Protein AF-A0A031IBD4-F1 (afdb_monomer_lite)

Secondary structure (DSSP, 8-state):
----TTS-TTPPP--TT--SS-SSS-GGG-SS--TT-SSS-TTT-TT--SS-SSS-TTT-S---TT-SSS-GGG-SS--SS-SSS-TTT-S---TT-SSS---

Structure (mmCIF, N/CA/C/O backbone):
data_AF-A0A031IBD4-F1
#
_entry.id   AF-A0A031IBD4-F1
#
loop_
_atom_site.group_PDB
_atom_site.id
_atom_site.type_symbol
_atom_site.label_atom_id
_atom_site.label_alt_id
_atom_site.label_comp_id
_atom_site.label_asym_id
_atom_site.label_entity_id
_atom_site.label_seq_id
_atom_site.pdbx_PDB_ins_code
_atom_site.Cartn_x
_atom_site.Cartn_y
_atom_site.Cartn_z
_atom_site.occupancy
_atom_site.B_iso_or_equiv
_atom_site.auth_seq_id
_atom_site.auth_comp_id
_atom_site.auth_asym_id
_atom_site.auth_atom_id
_atom_site.pdbx_PDB_model_num
ATOM 1 N N . MET A 1 1 ? 0.811 -16.750 -4.406 1.00 46.72 1 MET A N 1
ATOM 2 C CA . MET A 1 1 ? 0.746 -16.062 -3.103 1.00 46.72 1 MET A CA 1
ATOM 3 C C . MET A 1 1 ? 0.437 -14.636 -3.468 1.00 46.72 1 MET A C 1
ATOM 5 O O . MET A 1 1 ? 1.194 -14.100 -4.265 1.00 46.72 1 MET A O 1
ATOM 9 N N . PHE A 1 2 ? -0.713 -14.128 -3.033 1.00 51.50 2 PHE A N 1
ATOM 10 C CA . PHE A 1 2 ? -1.081 -12.730 -3.228 1.00 51.50 2 PHE A CA 1
ATOM 11 C C . PHE A 1 2 ? 0.077 -11.859 -2.725 1.00 51.50 2 PHE A C 1
ATOM 13 O O . PHE A 1 2 ? 0.598 -12.113 -1.633 1.00 51.50 2 PHE A O 1
ATOM 20 N N . LYS A 1 3 ? 0.572 -10.969 -3.583 1.00 56.03 3 LYS A N 1
ATOM 21 C CA . LYS A 1 3 ? 1.522 -9.935 -3.194 1.00 56.03 3 LYS A CA 1
ATOM 22 C C . LYS A 1 3 ? 0.641 -8.743 -2.872 1.00 56.03 3 LYS A C 1
ATOM 24 O O . LYS A 1 3 ? 0.170 -8.106 -3.795 1.00 56.03 3 LYS A O 1
ATOM 29 N N . ASP A 1 4 ? 0.363 -8.546 -1.594 1.00 64.19 4 ASP A N 1
ATOM 30 C CA . ASP A 1 4 ? -0.333 -7.356 -1.124 1.00 64.19 4 ASP A CA 1
ATOM 31 C C . ASP A 1 4 ? 0.666 -6.190 -1.218 1.00 64.19 4 ASP A C 1
ATOM 33 O O . ASP A 1 4 ? 1.657 -6.199 -0.485 1.00 64.19 4 ASP A O 1
ATOM 37 N N . PRO A 1 5 ? 0.521 -5.238 -2.148 1.00 58.62 5 PRO A N 1
ATOM 38 C CA . PRO A 1 5 ? 1.482 -4.151 -2.288 1.00 58.62 5 PRO A CA 1
ATOM 39 C C . PRO A 1 5 ? 1.335 -3.126 -1.161 1.00 58.62 5 PRO A C 1
ATOM 41 O O . PRO A 1 5 ? 2.298 -2.446 -0.826 1.00 58.62 5 PRO A O 1
ATOM 44 N N . LEU A 1 6 ? 0.166 -3.086 -0.512 1.00 62.53 6 LEU A N 1
ATOM 45 C CA . LEU A 1 6 ? -0.095 -2.278 0.679 1.00 62.53 6 LEU A CA 1
ATOM 46 C C . LEU A 1 6 ? 0.510 -2.921 1.936 1.00 62.53 6 LEU A C 1
ATOM 48 O O . LEU A 1 6 ? 0.613 -2.286 2.984 1.00 62.53 6 LEU A O 1
ATOM 52 N N . ARG A 1 7 ? 0.940 -4.190 1.848 1.00 70.00 7 ARG A N 1
ATOM 53 C CA . ARG A 1 7 ? 1.608 -4.925 2.928 1.00 70.00 7 ARG A CA 1
ATOM 54 C C . ARG A 1 7 ? 2.805 -5.704 2.390 1.00 70.00 7 ARG A C 1
ATOM 56 O O . ARG A 1 7 ? 2.660 -6.877 2.024 1.00 70.00 7 ARG A O 1
ATOM 63 N N . PRO A 1 8 ? 4.014 -5.110 2.407 1.00 54.56 8 PRO A N 1
ATOM 64 C CA . PRO A 1 8 ? 5.215 -5.726 1.860 1.00 54.56 8 PRO A CA 1
ATOM 65 C C . PRO A 1 8 ? 5.362 -7.186 2.290 1.00 54.56 8 PRO A C 1
ATOM 67 O O . PRO A 1 8 ? 5.133 -7.543 3.447 1.00 54.56 8 PRO A O 1
ATOM 70 N N . LEU A 1 9 ? 5.767 -8.052 1.361 1.00 45.53 9 LEU A N 1
ATOM 71 C CA . LEU A 1 9 ? 5.852 -9.494 1.586 1.00 45.53 9 LEU A CA 1
ATOM 72 C C . LEU A 1 9 ? 6.659 -9.828 2.864 1.00 45.53 9 LEU A C 1
ATOM 74 O O . LEU A 1 9 ? 7.884 -9.716 2.887 1.00 45.53 9 LEU A O 1
ATOM 78 N N . GLY A 1 10 ? 5.974 -10.295 3.914 1.00 51.72 10 GLY A N 1
ATOM 79 C CA . GLY A 1 10 ? 6.582 -10.639 5.208 1.00 51.72 10 GLY A CA 1
ATOM 80 C C . GLY A 1 10 ? 6.393 -9.603 6.324 1.00 51.72 10 GLY A C 1
ATOM 81 O O . GLY A 1 10 ? 6.818 -9.866 7.451 1.00 51.72 10 GLY A O 1
ATOM 82 N N . ALA A 1 11 ? 5.732 -8.477 6.046 1.00 63.12 11 ALA A N 1
ATOM 83 C CA . ALA A 1 11 ? 5.230 -7.562 7.059 1.00 63.12 11 ALA A CA 1
ATOM 84 C C . ALA A 1 11 ? 4.184 -8.267 7.941 1.00 63.12 11 ALA A C 1
ATOM 86 O O . ALA A 1 11 ? 3.365 -9.058 7.468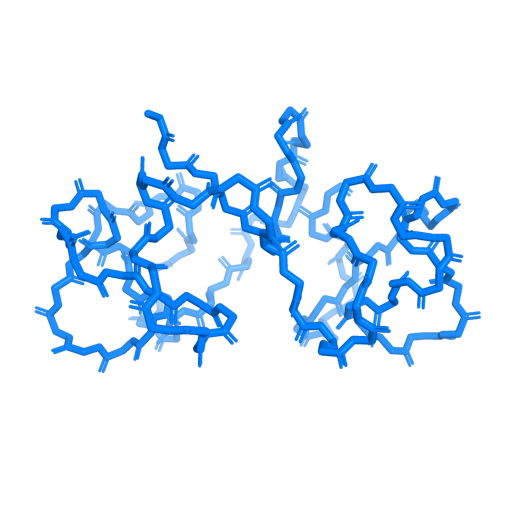 1.00 63.12 11 ALA A O 1
ATOM 87 N N . THR A 1 12 ? 4.254 -8.039 9.251 1.00 71.06 12 THR A N 1
ATOM 88 C CA . THR A 1 12 ? 3.263 -8.564 10.197 1.00 71.06 12 THR A CA 1
ATOM 89 C C . THR A 1 12 ? 2.245 -7.473 10.437 1.00 71.06 12 THR A C 1
ATOM 91 O O . THR A 1 12 ? 2.635 -6.431 10.943 1.00 71.06 12 THR A O 1
ATOM 94 N N . ILE A 1 13 ? 0.969 -7.726 10.135 1.00 77.38 13 ILE A N 1
ATOM 95 C CA . ILE A 1 13 ? -0.084 -6.754 10.438 1.00 77.38 13 ILE A CA 1
ATOM 96 C C . ILE A 1 13 ? -0.089 -6.484 11.945 1.00 77.38 13 ILE A C 1
ATOM 98 O O . ILE A 1 13 ? -0.230 -7.417 12.747 1.00 77.38 13 ILE A O 1
ATOM 102 N N . LYS A 1 14 ? 0.111 -5.221 12.321 1.00 86.44 14 LYS A N 1
ATOM 103 C CA . LYS A 1 14 ? 0.086 -4.750 13.706 1.00 86.44 14 LYS A CA 1
ATOM 104 C C . LYS A 1 14 ? -1.247 -4.123 14.078 1.00 86.44 14 LYS A C 1
ATOM 106 O O . LYS A 1 14 ? -1.629 -4.268 15.242 1.00 86.44 14 LYS A O 1
ATOM 111 N N . ASP A 1 15 ? -1.949 -3.497 13.137 1.00 89.69 15 ASP A N 1
ATOM 112 C CA . ASP A 1 15 ? -3.267 -2.918 13.385 1.00 89.69 15 ASP A CA 1
ATOM 113 C C . ASP A 1 15 ? -4.372 -3.992 13.297 1.00 89.69 15 ASP A C 1
ATOM 115 O O . ASP A 1 15 ? -4.673 -4.490 12.211 1.00 89.69 15 ASP A O 1
ATOM 119 N N . PRO A 1 16 ? -5.010 -4.381 14.422 1.00 89.69 16 PRO A N 1
ATOM 120 C CA . PRO A 1 16 ? -6.101 -5.351 14.410 1.00 89.69 16 PRO A CA 1
ATOM 121 C C . PRO A 1 16 ? -7.436 -4.759 13.931 1.00 89.69 16 PRO A C 1
ATOM 123 O O . PRO A 1 16 ? -8.434 -5.484 13.910 1.00 89.69 16 PRO A O 1
ATOM 126 N N . PHE A 1 17 ? -7.479 -3.456 13.641 1.00 91.62 17 PHE A N 1
ATOM 127 C CA . PHE A 1 17 ? -8.656 -2.729 13.172 1.00 91.62 17 PHE A CA 1
ATOM 128 C C . PHE A 1 17 ? -8.541 -2.266 11.721 1.00 91.62 17 PHE A C 1
ATOM 130 O O . PHE A 1 17 ? -9.504 -1.685 11.225 1.00 91.62 17 PHE A O 1
ATOM 137 N N . LEU A 1 18 ? -7.407 -2.519 11.060 1.00 88.62 18 LEU A N 1
ATOM 138 C CA . LEU A 1 18 ? -7.231 -2.217 9.648 1.00 88.62 18 LEU A CA 1
ATOM 139 C C . LEU A 1 18 ? -8.300 -2.961 8.839 1.00 88.62 18 LEU A C 1
ATOM 141 O O . LEU A 1 18 ? -8.466 -4.171 9.004 1.00 88.62 18 LEU A O 1
ATOM 145 N N . ASP A 1 19 ? -9.041 -2.186 8.055 1.00 88.94 19 ASP A N 1
ATOM 146 C CA . ASP A 1 19 ? -10.231 -2.561 7.287 1.00 88.94 19 ASP A CA 1
ATOM 147 C C . ASP A 1 19 ? -10.151 -1.811 5.950 1.00 88.94 19 ASP A C 1
ATOM 149 O O . ASP A 1 19 ? -10.589 -0.660 5.830 1.00 88.94 19 ASP A O 1
ATOM 153 N N . LEU A 1 20 ? -9.434 -2.404 4.997 1.00 86.00 20 LEU A N 1
ATOM 154 C CA . LEU A 1 20 ? -9.048 -1.746 3.752 1.00 86.00 20 LEU A CA 1
ATOM 155 C C . LEU A 1 20 ? -10.232 -1.596 2.791 1.00 86.00 20 LEU A C 1
ATOM 157 O O . LEU A 1 20 ? -10.386 -0.551 2.152 1.00 86.00 20 LEU A O 1
ATOM 161 N N . ASP A 1 21 ? -11.080 -2.618 2.705 1.00 89.69 21 ASP A N 1
ATOM 162 C CA . ASP A 1 21 ? -12.255 -2.618 1.835 1.00 89.69 21 ASP A CA 1
ATOM 163 C C . ASP A 1 21 ? -13.502 -1.993 2.490 1.00 89.69 21 ASP A C 1
ATOM 165 O O . ASP A 1 21 ? -14.494 -1.723 1.804 1.00 89.69 21 ASP A O 1
ATOM 169 N N . GLN A 1 22 ? -13.403 -1.622 3.773 1.00 91.19 22 GLN A N 1
ATOM 170 C CA . GLN A 1 22 ? -14.405 -0.892 4.553 1.00 91.19 22 GLN A CA 1
ATOM 171 C C . GLN A 1 22 ? -15.706 -1.680 4.755 1.00 91.19 22 GLN A C 1
ATOM 173 O O . GLN A 1 22 ? -16.798 -1.098 4.883 1.00 91.19 22 GLN A O 1
ATOM 178 N N . ASP A 1 23 ? -15.612 -3.007 4.805 1.00 92.38 23 ASP A N 1
ATOM 179 C CA . ASP A 1 23 ? -16.754 -3.898 4.988 1.00 92.38 23 ASP A CA 1
ATOM 180 C C . ASP A 1 23 ? -17.134 -4.113 6.475 1.00 92.38 23 ASP A C 1
ATOM 182 O O . ASP A 1 23 ? -18.185 -4.693 6.777 1.00 92.38 23 ASP A O 1
ATOM 186 N N . HIS A 1 24 ? -16.383 -3.503 7.405 1.00 93.06 24 HIS A N 1
ATOM 187 C CA . HIS A 1 24 ? -16.481 -3.624 8.868 1.00 93.06 24 HIS A CA 1
ATOM 188 C C . HIS A 1 24 ? -15.952 -4.952 9.441 1.00 93.06 24 HIS A C 1
ATOM 190 O O . HIS A 1 24 ? -16.208 -5.265 10.617 1.00 93.06 24 HIS A O 1
ATOM 196 N N . VAL A 1 25 ? -15.215 -5.731 8.654 1.00 93.44 25 VAL A N 1
ATOM 197 C CA . VAL A 1 25 ? -14.457 -6.905 9.075 1.00 93.44 25 VAL A CA 1
ATOM 198 C C . VAL A 1 25 ? -12.971 -6.566 8.961 1.00 93.44 25 VAL A C 1
ATOM 200 O O . VAL A 1 25 ? -12.476 -6.329 7.874 1.00 93.44 25 VAL A O 1
ATOM 203 N N . PRO A 1 26 ? -12.207 -6.574 10.068 1.00 90.31 26 PRO A N 1
ATOM 204 C CA . PRO A 1 26 ? -10.779 -6.296 9.975 1.00 90.31 26 PRO A CA 1
ATOM 205 C C . PRO A 1 26 ? -10.071 -7.301 9.065 1.00 90.31 26 PRO A C 1
ATOM 207 O O . PRO A 1 26 ? -10.281 -8.508 9.232 1.00 90.31 26 PRO A O 1
ATOM 210 N N . ASP A 1 27 ? -9.156 -6.835 8.217 1.00 87.38 27 ASP A N 1
ATOM 211 C CA . ASP A 1 27 ? -8.460 -7.623 7.192 1.00 87.38 27 ASP A CA 1
ATOM 212 C C . ASP A 1 27 ? -7.840 -8.913 7.738 1.00 87.38 27 ASP A C 1
ATOM 214 O O . ASP A 1 27 ? -7.869 -9.970 7.107 1.00 87.38 27 ASP A O 1
ATOM 218 N N . MET A 1 28 ? -7.295 -8.867 8.961 1.00 85.50 28 MET A N 1
ATOM 219 C CA . MET A 1 28 ? -6.693 -10.041 9.606 1.00 85.50 28 MET A CA 1
ATOM 220 C C . MET A 1 28 ? -7.683 -11.204 9.811 1.00 85.50 28 MET A C 1
ATOM 222 O O . MET A 1 28 ? -7.272 -12.360 9.954 1.00 85.50 28 MET A O 1
ATOM 226 N N . ASN A 1 29 ? -8.978 -10.891 9.848 1.00 89.25 29 ASN A N 1
ATOM 227 C CA . ASN A 1 29 ? -10.087 -11.815 10.024 1.00 89.25 29 ASN A CA 1
ATOM 228 C C . ASN A 1 29 ? -10.994 -11.884 8.792 1.00 89.25 29 ASN A C 1
ATOM 230 O O . ASN A 1 29 ? -11.934 -12.687 8.807 1.00 89.25 29 ASN A O 1
ATOM 234 N N . ASP A 1 30 ? -10.723 -11.092 7.756 1.00 90.19 30 ASP A N 1
ATOM 235 C CA . ASP A 1 30 ? -11.550 -11.069 6.571 1.00 90.19 30 ASP A CA 1
ATOM 236 C C . ASP A 1 30 ? -11.117 -12.141 5.561 1.00 90.19 30 ASP A C 1
ATOM 238 O O . ASP A 1 30 ? -9.980 -12.236 5.091 1.00 90.19 30 ASP A O 1
ATOM 242 N N . SER A 1 31 ? -12.054 -13.040 5.275 1.00 89.88 31 SER A N 1
ATOM 243 C CA . SER A 1 31 ? -11.877 -14.082 4.266 1.00 89.88 31 SER A CA 1
ATOM 244 C C . SER A 1 31 ? -12.294 -13.641 2.868 1.00 89.88 31 SER A C 1
ATOM 246 O O . SER A 1 31 ? -11.985 -14.371 1.927 1.00 89.88 31 SER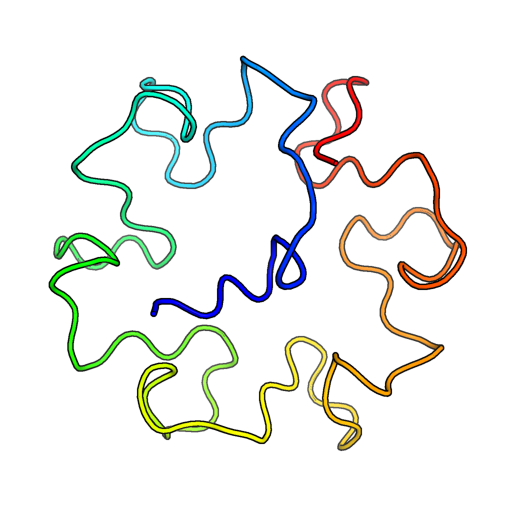 A O 1
ATOM 248 N N . MET A 1 32 ? -13.015 -12.524 2.775 1.00 92.75 32 MET A N 1
ATOM 249 C CA . MET A 1 32 ? -13.604 -11.957 1.567 1.00 92.75 32 MET A CA 1
ATOM 250 C C . MET A 1 32 ? -12.983 -10.607 1.192 1.00 92.75 32 MET A C 1
ATOM 252 O O . MET A 1 32 ? -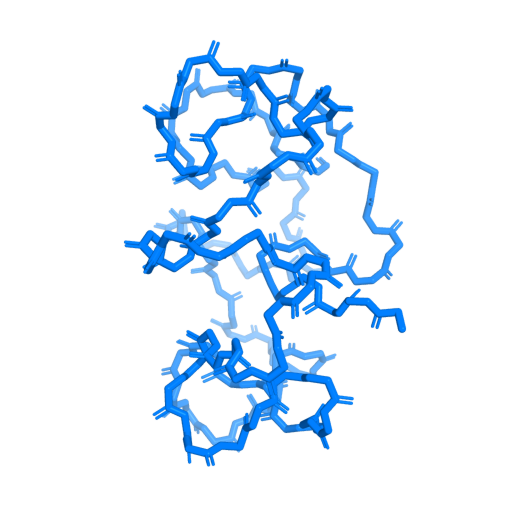13.570 -9.937 0.352 1.00 92.75 32 MET A O 1
ATOM 256 N N . LEU A 1 33 ? -11.813 -10.284 1.762 1.00 89.56 33 LEU A N 1
ATOM 257 C CA . LEU A 1 33 ? -11.094 -9.031 1.531 1.00 89.56 33 LEU A CA 1
ATOM 258 C C . LEU A 1 33 ? -11.069 -8.693 0.040 1.00 89.56 33 LEU A C 1
ATOM 260 O O . LEU A 1 33 ? -10.588 -9.506 -0.753 1.00 89.56 33 LEU A O 1
ATOM 264 N N . ASP A 1 34 ? -11.602 -7.529 -0.309 1.00 90.56 34 ASP A N 1
ATOM 265 C CA . ASP A 1 34 ? -11.785 -7.033 -1.676 1.00 90.56 34 ASP A CA 1
ATOM 266 C C . ASP A 1 34 ? -11.165 -5.633 -1.794 1.00 90.56 34 ASP A C 1
ATOM 268 O O . ASP A 1 34 ? -11.849 -4.605 -1.815 1.00 90.56 34 ASP A O 1
ATOM 272 N N . SER A 1 35 ? -9.831 -5.587 -1.853 1.00 85.88 35 SER A N 1
ATOM 273 C CA . SER A 1 35 ? -9.048 -4.346 -1.787 1.00 85.88 35 SER A CA 1
ATOM 274 C C . SER A 1 35 ? -9.381 -3.363 -2.915 1.00 85.88 35 SER A C 1
ATOM 276 O O . SER A 1 35 ? -9.221 -2.152 -2.758 1.00 85.88 35 SER A O 1
ATOM 278 N N . ASN A 1 36 ? -9.846 -3.863 -4.066 1.00 87.56 36 ASN A N 1
ATOM 279 C CA . ASN A 1 36 ? -10.226 -3.039 -5.217 1.00 87.56 36 ASN A CA 1
ATOM 280 C C . ASN A 1 36 ? -11.746 -2.777 -5.315 1.00 87.56 36 ASN A C 1
ATOM 282 O O . ASN A 1 36 ? -12.187 -2.084 -6.240 1.00 87.56 36 ASN A O 1
ATOM 286 N N . GLN A 1 37 ? -12.532 -3.302 -4.369 1.00 90.00 37 GLN A N 1
ATOM 287 C CA . GLN A 1 37 ? -13.985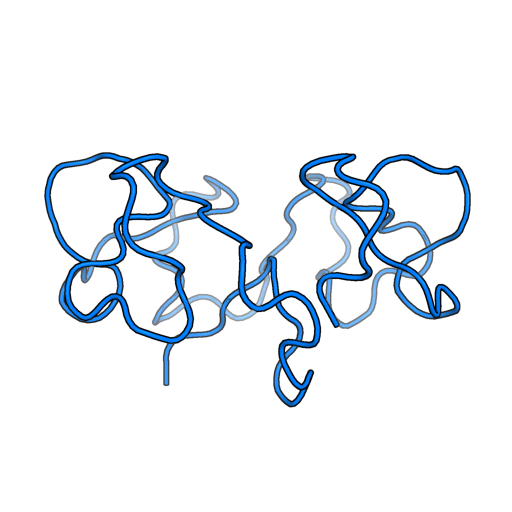 -3.160 -4.255 1.00 90.00 37 GLN A CA 1
ATOM 288 C C . GLN A 1 37 ? -14.752 -3.546 -5.533 1.00 90.00 37 GLN A C 1
ATOM 290 O O . GLN A 1 37 ? -15.745 -2.901 -5.904 1.00 90.00 37 GLN A O 1
ATOM 295 N N . ASN A 1 38 ? -14.296 -4.579 -6.247 1.00 90.81 38 ASN A N 1
ATOM 296 C CA . ASN A 1 38 ? -14.919 -5.021 -7.499 1.00 90.81 38 ASN A CA 1
ATOM 297 C C . ASN A 1 38 ? -15.970 -6.136 -7.315 1.00 90.81 38 ASN A C 1
ATOM 299 O O . ASN A 1 38 ? -16.664 -6.502 -8.274 1.00 90.81 38 ASN A O 1
ATOM 303 N N . GLY A 1 39 ? -16.139 -6.628 -6.087 1.00 92.19 39 GLY A N 1
ATOM 304 C CA . GLY A 1 39 ? -17.062 -7.690 -5.698 1.00 92.19 39 GLY A CA 1
ATOM 305 C C . GLY A 1 39 ? -16.486 -9.105 -5.800 1.00 92.19 39 GLY A C 1
ATOM 306 O O . GLY A 1 39 ? -17.266 -10.066 -5.756 1.00 92.19 39 GLY A O 1
ATOM 307 N N . ILE A 1 40 ? -15.172 -9.250 -5.977 1.00 92.38 40 ILE A N 1
ATOM 308 C CA . ILE A 1 40 ? -14.440 -10.519 -6.009 1.00 92.38 40 ILE A CA 1
ATOM 309 C C . ILE A 1 40 ? -13.316 -10.426 -4.981 1.00 92.38 40 ILE A C 1
ATOM 311 O O . ILE A 1 40 ? -12.502 -9.518 -5.046 1.00 92.38 40 ILE A O 1
ATOM 315 N N . ASP A 1 41 ? -13.248 -11.385 -4.058 1.00 91.69 41 ASP A N 1
ATOM 316 C CA . ASP A 1 41 ? -12.207 -11.378 -3.031 1.00 91.69 41 ASP A CA 1
ATOM 317 C C . ASP A 1 41 ? -10.802 -11.510 -3.643 1.00 91.69 41 ASP A C 1
ATOM 319 O O . ASP A 1 41 ? -10.586 -12.296 -4.572 1.00 91.69 41 ASP A O 1
ATOM 323 N N . ASP A 1 42 ? -9.823 -10.821 -3.058 1.00 88.06 42 ASP A N 1
ATOM 324 C CA . ASP A 1 42 ? -8.441 -10.722 -3.538 1.00 88.06 42 ASP A CA 1
ATOM 325 C C . ASP A 1 42 ? -7.774 -12.092 -3.733 1.00 88.06 42 ASP A C 1
ATOM 327 O O . ASP A 1 42 ? -6.865 -12.274 -4.547 1.00 88.06 42 ASP A O 1
ATOM 331 N N . ARG A 1 43 ? -8.207 -13.111 -2.975 1.00 85.81 43 ARG A N 1
ATOM 332 C CA . ARG A 1 43 ? -7.652 -14.469 -3.085 1.00 85.81 43 ARG A CA 1
ATOM 333 C C . ARG A 1 43 ? -8.171 -15.215 -4.305 1.00 85.81 43 ARG A C 1
ATOM 335 O O . ARG A 1 43 ? -7.494 -16.153 -4.748 1.00 85.81 43 ARG A O 1
ATOM 342 N N . THR A 1 44 ? -9.356 -14.875 -4.805 1.00 89.81 44 THR A N 1
ATOM 343 C CA . THR A 1 44 ? -9.955 -15.495 -5.991 1.00 89.81 44 THR A CA 1
ATOM 344 C C . THR A 1 44 ? -9.953 -14.595 -7.222 1.00 89.81 44 THR A C 1
ATOM 346 O O . THR A 1 44 ? -10.133 -15.117 -8.330 1.00 89.81 44 THR A O 1
ATOM 349 N N . ASP A 1 45 ? -9.675 -13.301 -7.067 1.00 91.69 45 ASP A N 1
ATOM 350 C CA . ASP A 1 45 ? -9.596 -12.365 -8.178 1.00 91.69 45 ASP A CA 1
ATOM 351 C C . ASP A 1 45 ? -8.332 -12.587 -9.028 1.00 91.69 45 ASP A C 1
ATOM 353 O O . ASP A 1 45 ? -7.208 -12.223 -8.689 1.00 91.69 45 ASP A O 1
ATOM 357 N N . ALA A 1 46 ? -8.524 -13.214 -10.191 1.00 91.25 46 ALA A N 1
ATOM 358 C CA . ALA A 1 46 ? -7.464 -13.443 -11.172 1.00 91.25 46 ALA A CA 1
ATOM 359 C C . ALA A 1 46 ? -7.093 -12.184 -11.980 1.00 91.25 46 ALA A C 1
ATOM 361 O O . ALA A 1 46 ? -6.158 -12.243 -12.784 1.00 91.25 46 ALA A O 1
ATOM 362 N N . PHE A 1 47 ? -7.853 -11.099 -11.816 1.00 92.69 47 PHE A N 1
ATOM 363 C CA . PHE A 1 47 ? -7.705 -9.825 -12.513 1.00 92.69 47 PHE A CA 1
ATOM 364 C C . PHE A 1 47 ? -7.415 -8.660 -11.566 1.00 92.69 47 PHE A C 1
ATOM 366 O O . PHE A 1 47 ? -7.390 -7.526 -12.040 1.00 92.69 47 PHE A O 1
ATOM 373 N N . LEU A 1 48 ? -7.184 -8.934 -10.278 1.00 90.25 48 LEU A N 1
ATOM 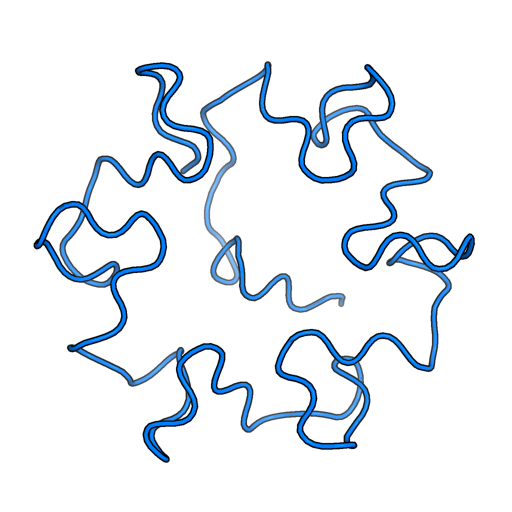374 C CA . LEU A 1 48 ? -6.694 -7.941 -9.333 1.00 90.25 48 LEU A CA 1
ATOM 375 C C . LEU A 1 48 ? -5.423 -7.307 -9.902 1.00 90.25 48 LEU A C 1
ATOM 377 O O . LEU A 1 48 ? -4.517 -8.024 -10.326 1.00 90.25 48 LEU A O 1
ATOM 381 N N . ASP A 1 49 ? -5.444 -5.987 -9.988 1.00 90.56 49 ASP A N 1
ATOM 382 C CA . ASP A 1 49 ? -4.475 -5.122 -10.661 1.00 90.56 49 ASP A CA 1
ATOM 383 C C . ASP A 1 49 ? -4.452 -3.827 -9.844 1.00 90.56 49 ASP A C 1
ATOM 385 O O . ASP A 1 49 ? -5.217 -2.892 -10.118 1.00 90.56 49 ASP A O 1
ATOM 389 N N . LEU A 1 50 ? -3.725 -3.860 -8.725 1.00 88.00 50 LEU A N 1
ATOM 390 C CA . LEU A 1 50 ? -3.788 -2.813 -7.703 1.00 88.00 50 LEU A CA 1
ATOM 391 C C . LEU A 1 50 ? -3.035 -1.549 -8.113 1.00 88.00 50 LEU A C 1
ATOM 393 O O . LEU A 1 50 ? -3.484 -0.449 -7.789 1.00 88.00 50 LEU A O 1
ATOM 397 N N . ASP A 1 51 ? -1.942 -1.693 -8.859 1.00 89.38 51 ASP A N 1
ATOM 398 C CA . ASP A 1 51 ? -1.229 -0.560 -9.439 1.00 89.38 51 ASP A CA 1
ATOM 399 C C . ASP A 1 51 ? -1.815 -0.135 -10.796 1.00 89.38 51 ASP A C 1
ATOM 401 O O . ASP A 1 51 ? -1.389 0.860 -11.367 1.00 89.38 51 ASP A O 1
ATOM 405 N N . HIS A 1 52 ? -2.851 -0.798 -11.307 1.00 91.69 52 HIS A N 1
ATOM 406 C CA . HIS A 1 52 ? -3.568 -0.385 -12.515 1.00 91.69 52 HIS A CA 1
ATOM 407 C C . HIS A 1 52 ? -2.680 -0.297 -13.771 1.00 91.69 52 HIS A C 1
ATOM 409 O O . HIS A 1 52 ? -2.938 0.525 -14.665 1.00 91.69 52 HIS A O 1
ATOM 415 N N . ASP A 1 53 ? -1.652 -1.142 -13.869 1.00 92.56 53 ASP A N 1
ATOM 416 C CA . ASP A 1 53 ? -0.734 -1.195 -15.010 1.00 92.56 53 ASP A CA 1
ATOM 417 C C . ASP A 1 53 ? -1.226 -2.120 -16.151 1.00 92.56 53 ASP A C 1
ATOM 419 O O . ASP A 1 53 ? -0.608 -2.201 -17.223 1.00 92.56 53 ASP A O 1
ATOM 423 N N . HIS A 1 54 ? -2.398 -2.744 -15.966 1.00 93.38 54 HIS A N 1
ATOM 424 C CA . HIS A 1 54 ? -3.026 -3.737 -16.846 1.00 93.38 54 HIS A CA 1
ATOM 425 C C . HIS A 1 54 ? -2.377 -5.128 -16.833 1.00 93.38 54 HIS A C 1
ATOM 427 O O . HIS A 1 54 ? -2.682 -5.962 -17.704 1.00 93.38 54 HIS A O 1
ATOM 433 N N . VAL A 1 55 ? -1.518 -5.411 -15.860 1.00 92.94 55 VAL A N 1
ATOM 434 C CA . VAL A 1 55 ? -0.949 -6.725 -15.583 1.00 92.94 55 VAL A CA 1
ATOM 435 C C . VAL A 1 55 ? -1.501 -7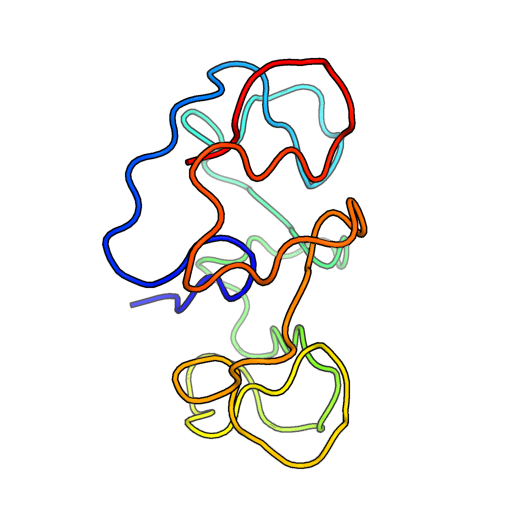.205 -14.240 1.00 92.94 55 VAL A C 1
ATOM 437 O O . VAL A 1 55 ? -1.208 -6.624 -13.211 1.00 92.94 55 VAL A O 1
ATOM 440 N N . PRO A 1 56 ? -2.267 -8.312 -14.201 1.00 91.44 56 PRO A N 1
ATOM 441 C CA . PRO A 1 56 ? -2.793 -8.800 -12.932 1.00 91.44 56 PRO A CA 1
ATOM 442 C C . PRO A 1 56 ? -1.680 -9.105 -11.920 1.00 91.44 56 PRO A C 1
ATOM 444 O O . PRO A 1 56 ? -0.734 -9.821 -12.272 1.00 91.44 56 PRO A O 1
ATOM 447 N N . ASP A 1 57 ? -1.852 -8.692 -10.664 1.00 88.06 57 ASP A N 1
ATOM 448 C CA . ASP A 1 57 ? -0.882 -8.774 -9.560 1.00 88.06 57 ASP A CA 1
ATOM 449 C C . ASP A 1 57 ? -0.286 -10.178 -9.390 1.00 88.06 57 ASP A C 1
ATOM 451 O O . ASP A 1 57 ? 0.892 -10.377 -9.081 1.00 88.06 57 ASP A O 1
ATOM 455 N N . VAL A 1 58 ? -1.102 -11.209 -9.629 1.00 86.00 58 VAL A N 1
ATOM 456 C CA . VAL A 1 58 ? -0.684 -12.619 -9.555 1.00 86.00 58 VAL A CA 1
ATOM 457 C C . VAL A 1 58 ? 0.418 -12.979 -10.558 1.00 86.00 58 VAL A C 1
ATOM 459 O O . VAL A 1 58 ? 1.165 -13.937 -10.334 1.00 86.00 58 VAL A O 1
ATOM 462 N N . ASN A 1 59 ? 0.510 -12.237 -11.661 1.00 89.62 59 ASN A N 1
ATOM 463 C CA . ASN A 1 59 ? 1.507 -12.382 -12.717 1.00 89.62 59 ASN A CA 1
ATOM 464 C C . ASN A 1 59 ? 2.477 -11.202 -12.775 1.00 89.62 59 ASN A C 1
ATOM 466 O O . ASN A 1 59 ? 3.484 -11.305 -13.487 1.00 89.62 59 ASN A O 1
ATOM 470 N N . ASP A 1 60 ? 2.196 -10.127 -12.045 1.00 89.56 60 ASP A N 1
ATOM 471 C CA . ASP A 1 60 ? 3.016 -8.942 -12.091 1.00 89.56 60 ASP A CA 1
ATOM 472 C C . ASP A 1 60 ? 4.222 -9.014 -11.133 1.00 89.56 60 ASP A C 1
ATOM 474 O O . ASP A 1 60 ? 4.193 -9.494 -9.989 1.00 89.56 60 ASP A O 1
ATOM 478 N N . ASN A 1 61 ? 5.373 -8.637 -11.679 1.00 87.12 61 ASN A N 1
ATOM 479 C CA . ASN A 1 61 ? 6.641 -8.558 -10.964 1.00 87.12 61 ASN A CA 1
ATOM 480 C C . ASN A 1 61 ? 7.163 -7.124 -10.888 1.00 87.12 61 ASN A C 1
ATOM 482 O O . ASN A 1 61 ? 8.278 -6.942 -10.392 1.00 87.12 61 ASN A O 1
ATOM 486 N N . PHE A 1 62 ? 6.397 -6.162 -11.400 1.00 90.38 62 PHE A N 1
ATOM 487 C CA . PHE A 1 62 ? 6.781 -4.771 -11.540 1.00 90.38 62 PHE A CA 1
ATOM 488 C C . PHE A 1 62 ? 5.856 -3.802 -10.801 1.00 90.38 62 PHE A C 1
ATOM 490 O O . PHE A 1 62 ? 5.969 -2.617 -11.079 1.00 90.38 62 PHE A O 1
ATOM 497 N N . ILE A 1 63 ? 5.086 -4.304 -9.826 1.00 88.81 63 ILE A N 1
ATOM 498 C CA . ILE A 1 63 ? 4.171 -3.523 -8.993 1.00 88.81 63 ILE A CA 1
ATOM 499 C C . ILE A 1 63 ? 4.796 -2.181 -8.599 1.00 88.81 63 ILE A C 1
ATOM 501 O O . ILE A 1 63 ? 5.856 -2.158 -7.957 1.00 88.81 63 ILE A O 1
ATOM 505 N N . ASP A 1 64 ? 4.156 -1.106 -9.050 1.00 90.31 64 ASP A N 1
ATOM 506 C CA . ASP A 1 64 ? 4.592 0.290 -8.947 1.00 90.31 64 ASP A CA 1
ATOM 507 C C . ASP A 1 64 ? 3.388 1.164 -8.569 1.00 90.31 64 ASP A C 1
ATOM 509 O O . ASP A 1 64 ? 2.785 1.847 -9.404 1.00 90.31 64 ASP A O 1
ATOM 513 N N . MET A 1 65 ? 3.018 1.128 -7.288 1.00 87.25 65 MET A N 1
ATOM 514 C CA . MET A 1 65 ? 1.807 1.776 -6.775 1.00 87.25 65 MET A CA 1
ATOM 515 C C . MET A 1 65 ? 1.795 3.297 -6.958 1.00 87.25 65 MET A C 1
ATOM 517 O O . MET A 1 65 ? 0.726 3.908 -7.021 1.00 87.25 65 MET A O 1
ATOM 521 N N . ASN A 1 66 ? 2.970 3.929 -7.033 1.00 89.25 66 ASN A N 1
ATOM 522 C CA . ASN A 1 66 ? 3.094 5.379 -7.190 1.00 89.25 66 ASN A CA 1
ATOM 523 C C . ASN A 1 66 ? 3.409 5.825 -8.634 1.00 89.25 66 ASN A C 1
ATOM 525 O O . ASN A 1 66 ? 3.565 7.029 -8.885 1.00 89.25 66 ASN A O 1
ATOM 529 N N . HIS A 1 67 ? 3.476 4.877 -9.575 1.00 92.00 67 HIS A N 1
ATOM 530 C CA . HIS A 1 67 ? 3.711 5.082 -11.008 1.00 92.00 67 HIS A CA 1
ATOM 531 C C . HIS A 1 67 ? 4.977 5.873 -11.341 1.00 92.00 67 HIS A C 1
ATOM 533 O O . HIS A 1 67 ? 4.996 6.658 -12.303 1.00 92.00 67 HIS A O 1
ATOM 539 N N . ASN A 1 68 ? 6.044 5.716 -10.558 1.00 91.75 68 ASN A N 1
ATOM 540 C CA . ASN A 1 68 ? 7.290 6.451 -10.778 1.00 91.75 68 ASN A CA 1
ATOM 541 C C . ASN A 1 68 ? 8.306 5.698 -11.663 1.00 91.75 68 ASN A C 1
ATOM 543 O O . ASN A 1 68 ? 9.349 6.258 -12.028 1.00 91.75 68 ASN A O 1
ATOM 547 N N . GLY A 1 69 ? 7.988 4.465 -12.064 1.00 92.81 69 GLY A N 1
ATOM 548 C CA . GLY A 1 69 ? 8.817 3.589 -12.885 1.00 92.81 69 GLY A CA 1
ATOM 549 C C . GLY A 1 69 ? 9.859 2.787 -12.101 1.00 92.81 69 GLY A C 1
ATOM 550 O O . GLY A 1 69 ? 10.765 2.210 -12.717 1.00 92.81 69 GLY A O 1
ATOM 551 N N . ILE A 1 70 ? 9.774 2.767 -10.770 1.00 90.94 70 ILE A N 1
ATOM 552 C CA . ILE A 1 70 ? 10.595 1.967 -9.864 1.00 90.94 70 ILE A CA 1
ATOM 553 C C . ILE A 1 70 ? 9.659 1.002 -9.143 1.00 90.94 70 ILE A C 1
ATOM 555 O O . ILE A 1 70 ? 8.758 1.423 -8.443 1.00 90.94 70 ILE A O 1
ATOM 559 N N . VAL A 1 71 ? 9.918 -0.299 -9.279 1.00 89.62 71 VAL A N 1
ATOM 560 C CA . VAL A 1 71 ? 9.153 -1.333 -8.564 1.00 89.62 71 VAL A CA 1
ATOM 561 C C . VAL A 1 71 ? 9.174 -1.044 -7.066 1.00 89.62 71 VAL A C 1
ATOM 563 O O . VAL A 1 71 ? 10.265 -0.866 -6.517 1.00 89.62 71 VAL A O 1
ATOM 566 N N . ASP A 1 72 ? 8.019 -1.107 -6.409 1.00 86.69 72 ASP A N 1
ATOM 567 C CA . ASP A 1 72 ? 7.820 -0.768 -4.993 1.00 86.69 72 ASP A CA 1
ATOM 568 C C . ASP A 1 72 ? 8.852 -1.439 -4.074 1.00 86.69 72 ASP A C 1
ATOM 570 O O . ASP A 1 72 ? 9.465 -0.813 -3.213 1.00 86.69 72 ASP A O 1
ATOM 574 N N . ALA A 1 73 ? 9.166 -2.715 -4.330 1.00 82.06 73 ALA A N 1
ATOM 575 C CA . ALA A 1 73 ? 10.165 -3.476 -3.572 1.00 82.06 73 ALA A CA 1
ATOM 576 C C . ALA A 1 73 ? 11.601 -2.901 -3.632 1.00 82.06 73 ALA A C 1
ATOM 578 O O . ALA A 1 73 ? 12.472 -3.323 -2.867 1.00 82.06 73 ALA A O 1
ATOM 579 N N . MET A 1 74 ? 11.881 -2.000 -4.575 1.00 86.00 74 MET A N 1
ATOM 580 C CA . MET A 1 74 ? 13.150 -1.286 -4.738 1.00 86.00 74 MET A CA 1
ATOM 581 C C . MET A 1 74 ? 13.000 0.230 -4.573 1.00 86.00 74 MET A C 1
ATOM 583 O O . MET A 1 74 ? 14.016 0.934 -4.599 1.00 86.00 74 MET A O 1
ATOM 587 N N . ASP A 1 75 ? 11.780 0.735 -4.410 1.00 88.44 75 ASP A N 1
ATOM 588 C CA . ASP A 1 75 ? 11.518 2.160 -4.369 1.00 88.44 75 ASP A CA 1
ATOM 589 C C . ASP A 1 75 ? 11.815 2.735 -2.980 1.00 88.44 75 ASP A C 1
ATOM 591 O O . ASP A 1 75 ? 11.235 2.353 -1.969 1.00 88.44 75 ASP A O 1
ATOM 595 N N . MET A 1 76 ? 12.784 3.648 -2.931 1.00 89.00 76 MET A N 1
ATOM 596 C CA . MET A 1 76 ? 13.209 4.359 -1.717 1.00 89.00 76 MET A CA 1
ATOM 597 C C . MET A 1 76 ? 12.429 5.660 -1.498 1.00 89.00 76 MET A C 1
ATOM 599 O O . MET A 1 76 ? 12.742 6.417 -0.579 1.00 89.00 76 MET A O 1
ATOM 603 N N . SER A 1 77 ? 11.505 5.965 -2.406 1.00 90.69 77 SER A N 1
ATOM 604 C CA . SER A 1 77 ? 10.607 7.113 -2.360 1.00 90.69 77 SER A CA 1
ATOM 605 C C . SER A 1 77 ? 9.143 6.730 -2.182 1.00 90.69 77 SER A C 1
ATOM 607 O O . SER A 1 77 ? 8.326 7.635 -2.033 1.00 90.69 77 SER A O 1
ATOM 609 N N . LEU A 1 78 ? 8.827 5.431 -2.153 1.00 89.19 78 LEU A N 1
ATOM 610 C CA . LEU A 1 78 ? 7.511 4.948 -1.762 1.00 89.19 78 LEU A CA 1
ATOM 611 C C . LEU A 1 78 ? 7.240 5.359 -0.310 1.00 89.19 78 LEU A C 1
ATOM 613 O O . LEU A 1 78 ? 8.108 5.184 0.550 1.00 89.19 78 LEU A O 1
ATOM 617 N N . ASP A 1 79 ? 6.078 5.967 -0.116 1.00 90.25 79 ASP A N 1
ATOM 618 C CA . ASP A 1 79 ? 5.556 6.578 1.109 1.00 90.25 79 ASP A CA 1
ATOM 619 C C . ASP A 1 79 ? 4.030 6.414 1.026 1.00 90.25 79 ASP A C 1
ATOM 621 O O . ASP A 1 79 ? 3.330 7.261 0.459 1.00 90.25 79 ASP A O 1
ATOM 625 N N . ILE A 1 80 ? 3.539 5.232 1.408 1.00 87.62 80 ILE A N 1
ATOM 626 C CA . ILE A 1 80 ? 2.162 4.812 1.114 1.00 87.62 80 ILE A CA 1
ATOM 627 C C . ILE A 1 80 ? 1.136 5.524 2.003 1.00 87.62 80 ILE A C 1
ATOM 629 O O . ILE A 1 80 ? 0.019 5.813 1.560 1.00 87.62 80 ILE A O 1
ATOM 633 N N . ASP A 1 81 ? 1.506 5.874 3.234 1.00 89.19 81 ASP A N 1
ATOM 634 C CA . ASP A 1 81 ? 0.648 6.599 4.176 1.00 89.19 81 ASP A CA 1
ATOM 635 C C . ASP A 1 81 ? 0.816 8.129 4.107 1.00 89.19 81 ASP A C 1
ATOM 637 O O . ASP A 1 81 ? 0.016 8.874 4.691 1.00 89.19 81 ASP A O 1
ATOM 641 N N . HIS A 1 82 ? 1.766 8.590 3.287 1.00 92.25 82 HIS A N 1
ATOM 642 C CA . HIS A 1 82 ? 2.030 9.984 2.952 1.00 92.25 82 HIS A CA 1
ATOM 643 C C . HIS A 1 82 ? 2.450 10.831 4.164 1.00 92.25 82 HIS A C 1
ATOM 645 O O . HIS A 1 82 ? 2.118 12.026 4.242 1.00 92.25 82 HIS A O 1
ATOM 651 N N . ASP A 1 83 ? 3.174 10.240 5.117 1.00 93.38 83 ASP A N 1
ATOM 652 C CA . ASP A 1 83 ? 3.653 10.925 6.320 1.00 93.38 83 ASP A CA 1
ATOM 653 C C . ASP A 1 83 ? 4.986 11.685 6.101 1.00 93.38 83 ASP A C 1
ATOM 655 O O . ASP A 1 83 ? 5.387 12.535 6.913 1.00 93.38 83 ASP A O 1
ATOM 659 N N . GLY A 1 84 ? 5.633 11.467 4.949 1.00 93.88 84 GLY A N 1
ATOM 660 C CA . GLY A 1 84 ? 6.908 12.066 4.560 1.00 93.88 84 GLY A CA 1
ATOM 661 C C . GLY A 1 84 ? 8.140 11.227 4.916 1.00 93.88 84 GLY A C 1
ATOM 662 O O . GLY A 1 84 ? 9.270 11.709 4.736 1.00 93.88 84 GLY A O 1
ATOM 663 N N . ILE A 1 85 ? 7.954 10.010 5.423 1.00 92.56 85 ILE A N 1
ATOM 664 C CA . ILE A 1 85 ? 8.975 9.002 5.689 1.00 92.56 85 ILE A CA 1
ATOM 665 C C . ILE A 1 85 ? 8.756 7.854 4.701 1.00 92.56 85 ILE A C 1
ATOM 667 O O . ILE A 1 85 ? 7.688 7.280 4.615 1.00 92.56 85 ILE A O 1
ATOM 671 N N . SER A 1 86 ? 9.791 7.485 3.945 1.00 90.44 86 SER A N 1
ATOM 672 C CA . SER A 1 86 ? 9.645 6.360 3.015 1.00 90.44 86 SER A CA 1
ATOM 673 C C . SER A 1 86 ? 9.432 5.037 3.754 1.00 90.44 86 SER A C 1
ATOM 675 O O . SER A 1 86 ? 10.189 4.733 4.681 1.00 90.44 86 SER A O 1
ATOM 677 N N . ASP A 1 87 ? 8.530 4.203 3.235 1.00 86.69 87 ASP A N 1
ATOM 678 C CA . ASP A 1 87 ? 8.171 2.864 3.719 1.00 86.69 87 ASP A CA 1
ATOM 679 C C . ASP A 1 87 ? 9.383 1.970 4.033 1.00 86.69 87 ASP A C 1
ATOM 681 O O . ASP A 1 87 ? 9.350 1.143 4.942 1.00 86.69 87 ASP A O 1
ATOM 685 N N . GLN A 1 88 ? 10.506 2.124 3.314 1.00 83.88 88 GLN A N 1
ATOM 686 C CA . GLN A 1 88 ? 11.716 1.328 3.576 1.00 83.88 88 GLN A CA 1
ATOM 687 C C . GLN A 1 88 ? 12.358 1.603 4.941 1.00 83.88 88 GLN A C 1
ATOM 689 O O . GLN A 1 88 ? 13.109 0.768 5.459 1.00 83.88 88 GLN A O 1
ATOM 694 N N . ILE A 1 89 ? 12.150 2.802 5.480 1.00 88.25 89 ILE A N 1
ATOM 695 C CA . ILE A 1 89 ? 12.689 3.238 6.770 1.00 88.25 89 ILE A CA 1
ATOM 696 C C . ILE A 1 89 ? 11.593 3.614 7.762 1.00 88.25 89 ILE A C 1
ATOM 698 O O . ILE A 1 89 ? 11.919 3.874 8.926 1.00 88.25 89 ILE A O 1
ATOM 702 N N . ASP A 1 90 ? 10.338 3.645 7.324 1.00 89.19 90 ASP A N 1
ATOM 703 C CA . ASP A 1 90 ? 9.221 3.911 8.196 1.00 89.19 90 ASP A CA 1
ATOM 704 C C . ASP A 1 90 ? 8.898 2.684 9.058 1.00 89.19 90 ASP A C 1
ATOM 706 O O . ASP A 1 90 ? 8.808 1.540 8.615 1.00 89.19 90 ASP A O 1
ATOM 710 N N . SER A 1 91 ? 8.796 2.937 10.357 1.00 88.31 91 SER A N 1
ATOM 711 C CA . SER A 1 91 ? 8.443 1.933 11.360 1.00 88.31 91 SER A CA 1
ATOM 712 C C . SER A 1 91 ? 6.993 2.056 11.825 1.00 88.31 91 SER A C 1
ATOM 714 O O . SER A 1 91 ? 6.601 1.304 12.726 1.00 88.31 91 SER A O 1
ATOM 716 N N . PHE A 1 92 ? 6.257 3.024 11.271 1.00 91.50 92 PHE A N 1
ATOM 717 C CA . PHE A 1 92 ? 4.920 3.424 11.674 1.00 91.50 92 PHE A CA 1
ATOM 718 C C . PHE A 1 92 ? 4.024 3.743 10.463 1.00 91.50 92 PHE A C 1
ATOM 720 O O . PHE A 1 92 ? 3.346 4.759 10.467 1.00 91.50 92 PHE A O 1
ATOM 727 N N . ILE A 1 93 ? 3.978 2.851 9.473 1.00 89.31 93 ILE A N 1
ATOM 728 C CA . ILE A 1 93 ? 3.073 3.021 8.328 1.00 89.31 93 ILE A CA 1
ATOM 729 C C . ILE A 1 93 ? 1.622 2.951 8.831 1.00 89.31 93 ILE A C 1
ATOM 731 O O . ILE A 1 93 ? 1.250 1.943 9.433 1.00 89.31 93 ILE A O 1
ATOM 735 N N . ASP A 1 94 ? 0.821 3.994 8.610 1.00 91.00 94 ASP A N 1
ATOM 736 C CA . ASP A 1 94 ? -0.576 4.145 9.063 1.00 91.00 94 ASP A CA 1
ATOM 737 C C . ASP A 1 94 ? -1.471 4.658 7.916 1.00 91.00 94 ASP A C 1
ATOM 739 O O . ASP A 1 94 ? -1.864 5.827 7.859 1.00 91.00 94 ASP A O 1
ATOM 743 N N . THR A 1 95 ? -1.799 3.773 6.971 1.00 87.38 95 THR A N 1
ATOM 744 C CA . THR A 1 95 ? -2.536 4.110 5.736 1.00 87.38 95 THR A CA 1
ATOM 745 C C . THR A 1 95 ? -3.963 4.591 5.978 1.00 87.38 95 THR A C 1
ATOM 747 O O . THR A 1 95 ? -4.517 5.328 5.158 1.00 87.38 95 THR A O 1
ATOM 750 N N . ASN A 1 96 ? -4.575 4.192 7.096 1.00 87.81 96 ASN A N 1
ATOM 751 C CA . ASN A 1 96 ? -5.937 4.580 7.462 1.00 87.81 96 ASN A CA 1
ATOM 752 C C . ASN A 1 96 ? -5.986 5.779 8.439 1.00 87.81 96 ASN A C 1
ATOM 754 O O . ASN A 1 96 ? -7.079 6.238 8.798 1.00 87.81 96 ASN A O 1
ATOM 758 N N . HIS A 1 97 ? -4.819 6.296 8.845 1.00 90.38 97 HIS A N 1
ATOM 759 C CA . HIS A 1 97 ? -4.615 7.419 9.765 1.00 90.38 97 HIS A CA 1
ATOM 760 C C . HIS A 1 97 ? -5.355 7.274 11.106 1.00 90.38 97 HIS A C 1
ATOM 762 O O . HIS A 1 97 ? -5.853 8.265 11.665 1.00 90.38 97 HIS A O 1
ATOM 768 N N . ASN A 1 98 ? -5.460 6.053 11.640 1.00 90.75 98 ASN A N 1
ATOM 769 C CA . ASN A 1 98 ? -6.146 5.782 12.908 1.00 90.75 98 ASN A CA 1
ATOM 770 C C . ASN A 1 98 ? -5.224 5.883 14.141 1.00 90.75 98 ASN A C 1
ATOM 772 O O . ASN A 1 98 ? -5.702 5.819 15.283 1.00 90.75 98 ASN A O 1
ATOM 776 N N . GLY A 1 99 ? -3.922 6.100 13.932 1.00 92.31 99 GLY A N 1
ATOM 777 C CA . GLY A 1 99 ? -2.910 6.199 14.979 1.00 92.31 99 GLY A CA 1
ATOM 778 C C . GLY A 1 99 ? -2.382 4.851 15.474 1.00 92.31 99 GLY A C 1
ATOM 779 O O . GLY A 1 99 ? -1.787 4.799 16.559 1.00 92.31 99 GLY A O 1
ATOM 780 N N . ILE A 1 100 ? -2.598 3.770 14.725 1.00 91.25 100 ILE A N 1
ATOM 781 C CA . ILE A 1 100 ? -2.074 2.426 14.966 1.00 91.25 100 ILE A CA 1
ATOM 782 C C . ILE A 1 100 ? -1.347 1.987 13.695 1.00 91.25 100 ILE A C 1
ATOM 784 O O . ILE A 1 100 ? -1.948 1.892 12.642 1.00 91.25 100 ILE A O 1
ATOM 788 N N . SER A 1 101 ? -0.054 1.681 13.822 1.00 90.50 101 SER A N 1
ATOM 789 C CA . SER A 1 101 ? 0.761 1.163 12.715 1.00 90.50 101 SER A CA 1
ATOM 790 C C . SER A 1 101 ? 0.132 -0.081 12.089 1.00 90.50 101 SER A C 1
ATOM 792 O O . SER A 1 101 ? -0.136 -1.053 12.805 1.00 90.50 101 SER A O 1
ATOM 794 N N . ASP A 1 102 ? 0.002 -0.083 10.768 1.00 86.94 102 ASP A N 1
ATOM 795 C CA . ASP A 1 102 ? -0.481 -1.192 9.956 1.00 86.94 102 ASP A CA 1
ATOM 796 C C . ASP A 1 102 ? 0.473 -2.389 10.017 1.00 86.94 102 ASP A C 1
ATOM 798 O O . ASP A 1 102 ? 0.016 -3.532 10.087 1.00 86.94 102 ASP A O 1
ATOM 802 N N . ILE A 1 103 ? 1.793 -2.142 10.042 1.00 84.31 103 ILE A N 1
ATOM 803 C CA . ILE A 1 103 ? 2.868 -3.163 10.020 1.00 84.31 103 ILE A CA 1
ATOM 804 C C . ILE A 1 103 ? 3.857 -3.046 11.172 1.00 84.31 103 ILE A C 1
ATOM 806 O O . ILE A 1 103 ? 3.861 -2.022 11.888 1.00 84.31 103 ILE A O 1
#

Sequence (103 aa):
MFKDPLRPLGATIKDPFLDLDQDHVPDMNDSMLDSNQNGIDDRTDAFLDLDHDHVPDVNDNFIDMNHNGIVDAMDMSLDIDHDGISDQIDSFIDTNHNGISDI

Radius of gyration: 13.4 Å; chains: 1; bounding box: 30×28×32 Å

Foldseek 3Di:
DQCPLLAHVPRDFFDQQPDQLPPRHHPVRDPQPDNPVPRGRSVGDQQCDQLPPRDHRVRDPQPDNPPPRHRSVGDCPDQQLPPRHHPVPDPARDNPPPRTRRD

pLDDT: mean 85.86, std 10.8, range [45.53, 93.88]